Protein AF-J1L235-F1 (afdb_monomer)

Secondary structure (DSSP, 8-state):
------HHHHHHHHHHHHHHHHHHHHHS-HHHHHHHHHHHHHHHHHGGGG-SS-HHHHHHHHHHHHHHHHTT--------

Solvent-accessible surface area (backbone atoms only — not comparable to full-atom values): 4929 Å² total; per-residue (Å²): 131,86,75,88,61,58,66,63,61,58,49,51,53,51,52,52,51,52,51,53,52,52,50,48,64,71,68,48,55,68,69,58,55,52,46,57,52,47,54,52,50,50,54,50,60,73,45,52,83,74,46,98,58,53,72,68,58,50,53,51,50,52,52,51,53,57,46,53,68,69,66,65,73,71,84,79,74,82,73,135

InterPro domains:
  IPR058463 Protein of unknown function DUF8150 [PF26477] (2-67)

Organism: NCBI:txid28892

Mean predicted aligned error: 14.66 Å

pLDDT: mean 79.04, std 15.07, range [38.25, 95.5]

Radius of gyration: 21.16 Å; Cα contacts (8 Å, |Δi|>4): 5; chains: 1; bounding box: 57×30×42 Å

Sequence (80 aa):
MELKFDRERNRQERLAFVRKQALWVREAPNEVWSREQADLIDSFLENAGNYALSRARYLDLHRALARQRRTGVVDGTGSA

Nearest PDB structures (foldseek):
  5n7k-assembly4_D  TM=3.360E-01  e=8.640E+00  Homo sapiens

Foldseek 3Di:
DPDPDDPVVVVVVVVVVVVVVVVVVVPDDVVVVVVVVVVVVVVCVVCVVVPPADPVRVVVVVVVVVVVVVVPPPVPPPDD

Structure (mmCIF, N/CA/C/O backbone):
data_AF-J1L235-F1
#
_entry.id   AF-J1L235-F1
#
loop_
_atom_site.group_PDB
_atom_site.id
_atom_site.type_symbol
_atom_site.label_atom_id
_atom_site.label_alt_id
_atom_site.label_comp_id
_atom_site.label_asym_id
_atom_site.label_entity_id
_atom_site.label_seq_id
_atom_site.pdbx_PDB_ins_code
_atom_site.Cartn_x
_atom_site.Cartn_y
_atom_site.Cartn_z
_atom_site.occupancy
_atom_site.B_iso_or_equiv
_atom_site.auth_seq_id
_atom_site.auth_comp_id
_atom_site.auth_asym_id
_atom_site.auth_atom_id
_atom_site.pdbx_PDB_model_num
ATOM 1 N N . MET A 1 1 ? 19.359 13.718 7.125 1.00 38.62 1 MET A N 1
ATOM 2 C CA . MET A 1 1 ? 19.801 14.369 8.374 1.00 38.62 1 MET A CA 1
ATOM 3 C C . MET A 1 1 ? 19.088 13.654 9.513 1.00 38.62 1 MET A C 1
ATOM 5 O O . MET A 1 1 ? 17.901 13.880 9.704 1.00 38.62 1 MET A O 1
ATOM 9 N N . GLU A 1 2 ? 19.744 12.684 10.157 1.00 45.12 2 GLU A N 1
ATOM 10 C CA . GLU A 1 2 ? 19.158 11.971 11.299 1.00 45.12 2 GLU A CA 1
ATOM 11 C C . GLU A 1 2 ? 18.974 12.967 12.444 1.00 45.12 2 GLU A C 1
ATOM 13 O O . GLU A 1 2 ? 19.939 13.413 13.067 1.00 45.12 2 GLU A O 1
ATOM 18 N N . LEU A 1 3 ? 17.731 13.379 12.686 1.00 54.84 3 LEU A N 1
ATOM 19 C CA . LEU A 1 3 ? 17.411 14.184 13.850 1.00 54.84 3 LEU A CA 1
ATOM 20 C C . LEU A 1 3 ? 17.651 13.298 15.074 1.00 54.84 3 LEU A C 1
ATOM 22 O O . LEU A 1 3 ? 16.952 12.303 15.265 1.00 54.84 3 LEU A O 1
ATOM 26 N N . LYS A 1 4 ? 18.668 13.653 15.870 1.00 55.97 4 LYS A N 1
ATOM 27 C CA . LYS A 1 4 ? 19.009 13.096 17.190 1.00 55.97 4 LYS A CA 1
ATOM 28 C C . LYS A 1 4 ? 17.864 13.329 18.190 1.00 55.97 4 LYS A C 1
ATOM 30 O O . LYS A 1 4 ? 18.027 14.015 19.193 1.00 55.97 4 LYS A O 1
ATOM 35 N N . PHE A 1 5 ? 16.677 12.823 17.888 1.00 60.97 5 PHE A N 1
ATOM 36 C CA . PHE A 1 5 ? 15.523 12.927 18.755 1.00 60.97 5 PHE A CA 1
ATOM 37 C C . PHE A 1 5 ? 15.557 11.818 19.791 1.00 60.97 5 PHE A C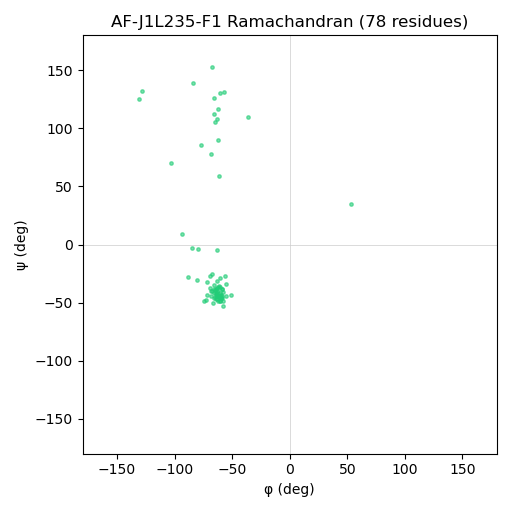 1
ATOM 39 O O . PHE A 1 5 ? 15.917 10.676 19.494 1.00 60.97 5 PHE A O 1
ATOM 46 N N . ASP A 1 6 ? 15.196 12.216 21.007 1.00 75.06 6 ASP A N 1
ATOM 47 C CA . ASP A 1 6 ? 15.008 11.382 22.180 1.00 75.06 6 ASP A CA 1
ATOM 48 C C . ASP A 1 6 ? 14.401 10.025 21.791 1.00 75.06 6 ASP A C 1
ATOM 50 O O . ASP A 1 6 ? 13.252 9.929 21.342 1.00 75.06 6 ASP A O 1
ATOM 54 N N . ARG A 1 7 ? 15.227 8.976 21.896 1.00 82.00 7 ARG A N 1
ATOM 55 C CA . ARG A 1 7 ? 14.867 7.613 21.487 1.00 82.00 7 ARG A CA 1
ATOM 56 C C . ARG A 1 7 ? 13.595 7.154 22.184 1.00 82.00 7 ARG A C 1
ATOM 58 O O . ARG A 1 7 ? 12.810 6.429 21.573 1.00 82.00 7 ARG A O 1
ATOM 65 N N . GLU A 1 8 ? 13.393 7.587 23.425 1.00 86.94 8 GLU A N 1
ATOM 66 C CA . GLU A 1 8 ? 12.219 7.212 24.194 1.00 86.94 8 GLU A CA 1
ATOM 67 C C . GLU A 1 8 ? 10.974 7.912 23.657 1.00 86.94 8 GLU A C 1
ATOM 69 O O . GLU A 1 8 ? 9.966 7.257 23.405 1.00 86.94 8 GLU A O 1
ATOM 74 N N . ARG A 1 9 ? 11.060 9.208 23.339 1.00 87.50 9 ARG A N 1
ATOM 75 C CA . ARG A 1 9 ? 9.940 9.934 22.725 1.00 87.50 9 ARG A CA 1
ATOM 76 C C . ARG A 1 9 ? 9.517 9.314 21.392 1.00 87.50 9 ARG A C 1
ATOM 78 O O . ARG A 1 9 ? 8.339 9.036 21.190 1.00 87.50 9 ARG A O 1
ATOM 85 N N . ASN A 1 10 ? 10.479 8.991 20.529 1.00 85.88 10 ASN A N 1
ATOM 86 C CA . ASN A 1 10 ? 10.200 8.336 19.248 1.00 85.88 10 ASN A CA 1
ATOM 87 C C . ASN A 1 10 ? 9.564 6.947 19.434 1.00 85.88 10 ASN A C 1
ATOM 89 O O . ASN A 1 10 ? 8.702 6.535 18.655 1.00 85.88 10 ASN A O 1
ATOM 93 N N . ARG A 1 11 ? 9.987 6.199 20.461 1.00 89.12 11 ARG A N 1
ATOM 94 C CA . ARG A 1 11 ? 9.385 4.908 20.810 1.00 89.12 11 ARG A CA 1
ATOM 95 C C . ARG A 1 11 ? 7.940 5.082 21.273 1.00 89.12 11 ARG A C 1
ATOM 97 O O . ARG A 1 11 ? 7.080 4.331 20.817 1.00 89.12 11 ARG A O 1
ATOM 104 N N . GLN A 1 12 ? 7.669 6.059 22.135 1.00 94.19 12 GLN A N 1
ATOM 105 C CA . GLN A 1 12 ? 6.321 6.341 22.629 1.00 94.19 12 GLN A CA 1
ATOM 106 C C . GLN A 1 12 ? 5.383 6.781 21.505 1.00 94.19 12 GLN A C 1
ATOM 108 O O . GLN A 1 12 ? 4.272 6.267 21.413 1.00 94.19 12 GLN A O 1
ATOM 113 N N . GLU A 1 13 ? 5.840 7.640 20.592 1.00 91.31 13 GLU A N 1
ATOM 114 C CA . GLU A 1 13 ? 5.065 8.047 19.413 1.00 91.31 13 GLU A CA 1
ATOM 115 C C . GLU A 1 13 ? 4.695 6.844 18.533 1.00 91.31 13 GLU A C 1
ATOM 117 O O . GLU A 1 13 ? 3.537 6.683 18.139 1.00 91.31 13 GLU A O 1
ATOM 122 N N . ARG A 1 14 ? 5.650 5.937 18.285 1.00 92.69 14 ARG A N 1
ATOM 123 C CA . ARG A 1 14 ? 5.394 4.697 17.533 1.00 92.69 14 ARG A CA 1
ATOM 124 C C . ARG A 1 14 ? 4.403 3.785 18.252 1.00 92.69 14 ARG A C 1
ATOM 126 O O . ARG A 1 14 ? 3.497 3.253 17.616 1.00 92.69 14 ARG A O 1
ATOM 133 N N . LEU A 1 15 ? 4.549 3.609 19.565 1.00 95.50 15 LEU A N 1
ATOM 134 C CA . LEU A 1 15 ? 3.622 2.800 20.360 1.00 95.50 15 LEU A CA 1
ATOM 135 C C . LEU A 1 15 ? 2.214 3.404 20.373 1.00 95.50 15 LEU A C 1
ATOM 137 O O . LEU A 1 15 ? 1.239 2.667 20.236 1.00 95.50 15 LEU A O 1
ATOM 141 N N . ALA A 1 16 ? 2.097 4.726 20.497 1.00 94.12 16 ALA A N 1
ATOM 142 C CA . ALA A 1 16 ? 0.823 5.435 20.448 1.00 94.12 16 ALA A CA 1
ATOM 143 C C . ALA A 1 16 ? 0.141 5.264 19.085 1.00 94.12 16 ALA A C 1
ATOM 145 O O . ALA A 1 16 ? -1.048 4.945 19.030 1.00 94.12 16 ALA A O 1
ATOM 146 N N . PHE A 1 17 ? 0.900 5.390 17.993 1.00 91.94 17 PHE A N 1
ATOM 147 C CA . PHE A 1 17 ? 0.405 5.132 16.644 1.00 91.94 17 PHE A CA 1
ATOM 148 C C . PHE A 1 17 ? -0.124 3.700 16.505 1.00 91.94 17 PHE A C 1
ATOM 150 O O . PHE A 1 17 ? -1.279 3.511 16.132 1.00 91.94 17 PHE A O 1
ATOM 157 N N . VAL A 1 18 ? 0.676 2.693 16.873 1.00 93.50 18 VAL A N 1
ATOM 158 C CA . VAL A 1 18 ? 0.279 1.279 16.769 1.00 93.50 18 VAL A CA 1
ATOM 159 C C . VAL A 1 18 ? -0.976 0.990 17.594 1.00 93.50 18 VAL A C 1
ATOM 161 O O . VAL A 1 18 ? -1.890 0.341 17.095 1.00 93.50 18 VAL A O 1
ATOM 164 N N . ARG A 1 19 ? -1.067 1.502 18.829 1.00 92.81 19 ARG A N 1
ATOM 165 C CA . ARG A 1 19 ? -2.255 1.324 19.683 1.00 92.81 19 ARG A CA 1
ATOM 166 C C . ARG A 1 19 ? -3.503 1.947 19.068 1.00 92.81 19 ARG A C 1
ATOM 168 O O . ARG A 1 19 ? -4.549 1.307 19.072 1.00 92.81 19 ARG A O 1
ATOM 175 N N . LYS A 1 20 ? -3.392 3.162 18.523 1.00 89.62 20 LYS A N 1
ATOM 176 C CA . LYS A 1 20 ? -4.501 3.842 17.842 1.00 89.62 20 LYS A CA 1
ATOM 177 C C . LYS A 1 20 ? -4.991 3.031 16.643 1.00 89.62 20 LYS A C 1
ATOM 179 O O . LYS A 1 20 ? -6.191 2.834 16.501 1.00 89.62 20 LYS A O 1
ATOM 184 N N . GLN A 1 21 ? -4.071 2.532 15.819 1.00 82.62 21 GLN A N 1
ATOM 185 C CA . GLN A 1 21 ? -4.422 1.713 14.658 1.00 82.62 21 GLN A CA 1
ATOM 186 C C . GLN A 1 21 ? -5.042 0.373 15.070 1.00 82.62 21 GLN A C 1
ATOM 188 O O . GLN A 1 21 ? -6.046 -0.032 14.501 1.00 82.62 21 GLN A O 1
ATOM 193 N N . ALA A 1 22 ? -4.507 -0.291 16.097 1.00 86.00 22 ALA A N 1
ATOM 194 C CA . ALA A 1 22 ? -5.054 -1.554 16.592 1.00 86.00 22 ALA A CA 1
ATOM 195 C C . ALA A 1 22 ? -6.467 -1.397 17.178 1.00 86.00 22 ALA A C 1
ATOM 197 O O . ALA A 1 22 ? -7.316 -2.260 16.966 1.00 86.00 22 ALA A O 1
ATOM 198 N N . LEU A 1 23 ? -6.730 -0.298 17.894 1.00 87.56 23 LEU A N 1
ATOM 199 C CA . LEU A 1 23 ? -8.074 0.036 18.374 1.00 87.56 23 LEU A CA 1
ATOM 200 C C . LEU A 1 23 ? -9.028 0.285 17.210 1.00 87.56 23 LEU A C 1
ATOM 202 O O . LEU A 1 23 ? -10.103 -0.300 17.187 1.00 87.56 23 LEU A O 1
ATOM 206 N N . TRP A 1 24 ? -8.601 1.073 16.223 1.00 81.94 24 TRP A N 1
ATOM 207 C CA . TRP A 1 24 ? -9.399 1.339 15.032 1.00 81.94 24 TRP A CA 1
ATOM 208 C C . TRP A 1 24 ? -9.742 0.056 14.266 1.00 81.94 24 TRP A C 1
ATOM 210 O O . TRP A 1 24 ? -10.905 -0.170 13.966 1.00 81.94 24 TRP A O 1
ATOM 220 N N . VAL A 1 25 ? -8.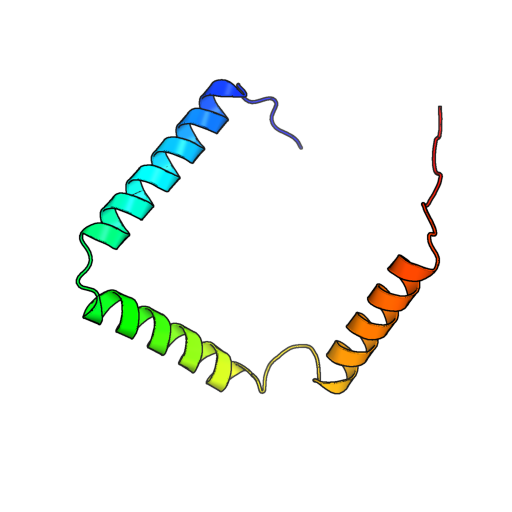772 -0.838 14.043 1.00 75.31 25 VAL A N 1
ATOM 221 C CA . VAL A 1 25 ? -9.012 -2.147 13.405 1.00 75.31 25 VAL A CA 1
ATOM 222 C C . VAL A 1 25 ? -9.980 -3.010 14.221 1.00 75.31 25 VAL A C 1
ATOM 224 O O . VAL A 1 25 ? -10.781 -3.739 13.649 1.00 75.31 25 VAL A O 1
ATOM 227 N N . ARG A 1 26 ? -9.926 -2.937 15.556 1.00 77.56 26 ARG A N 1
ATOM 228 C CA . ARG A 1 26 ? -10.841 -3.682 16.434 1.00 77.56 26 ARG A CA 1
ATOM 229 C C . ARG A 1 26 ? -12.265 -3.117 16.421 1.00 77.56 26 ARG A C 1
ATOM 231 O O . ARG A 1 26 ? -13.209 -3.867 16.640 1.00 77.56 26 ARG A O 1
ATOM 238 N N . GLU A 1 27 ? -12.408 -1.808 16.247 1.00 81.12 27 GLU A N 1
ATOM 239 C CA . GLU A 1 27 ? -13.692 -1.096 16.270 1.00 81.12 27 GLU A CA 1
ATOM 240 C C . GLU A 1 27 ? -14.361 -1.033 14.894 1.00 81.12 27 GLU A C 1
ATOM 242 O O . GLU A 1 27 ? -15.587 -0.965 14.812 1.00 81.12 27 GLU A O 1
ATOM 247 N N . ALA A 1 28 ? -13.577 -1.070 13.815 1.00 73.25 28 ALA A N 1
ATOM 248 C CA . ALA A 1 28 ? -14.088 -1.073 12.457 1.00 73.25 28 ALA A CA 1
ATOM 249 C C . ALA A 1 28 ? -14.863 -2.376 12.183 1.00 73.25 28 ALA A C 1
ATOM 251 O O . ALA A 1 28 ? -14.316 -3.469 12.358 1.00 73.25 28 ALA A O 1
ATOM 252 N N . PRO A 1 29 ? -16.124 -2.299 11.715 1.00 72.69 29 PRO A N 1
ATOM 253 C CA . PRO A 1 29 ? -16.837 -3.473 11.239 1.00 72.69 29 PRO A CA 1
ATOM 254 C C . PRO A 1 29 ? -16.026 -4.131 10.125 1.00 72.69 29 PRO A C 1
ATOM 256 O O . PRO A 1 29 ? -15.598 -3.464 9.180 1.00 72.69 29 PRO A O 1
ATOM 259 N N . ASN A 1 30 ? -15.831 -5.445 10.225 1.00 74.25 30 ASN A N 1
ATOM 260 C CA . ASN A 1 30 ? -14.968 -6.200 9.315 1.00 74.25 30 ASN A CA 1
ATOM 261 C C . ASN A 1 30 ? -15.374 -6.023 7.837 1.00 74.25 30 ASN A C 1
ATOM 263 O O . ASN A 1 30 ? -14.538 -6.096 6.943 1.00 74.25 30 ASN A O 1
ATOM 267 N N . GLU A 1 31 ? -16.652 -5.736 7.585 1.00 72.38 31 GLU A N 1
ATOM 268 C CA . GLU A 1 31 ? -17.229 -5.433 6.272 1.00 72.38 31 GLU A CA 1
ATOM 269 C C .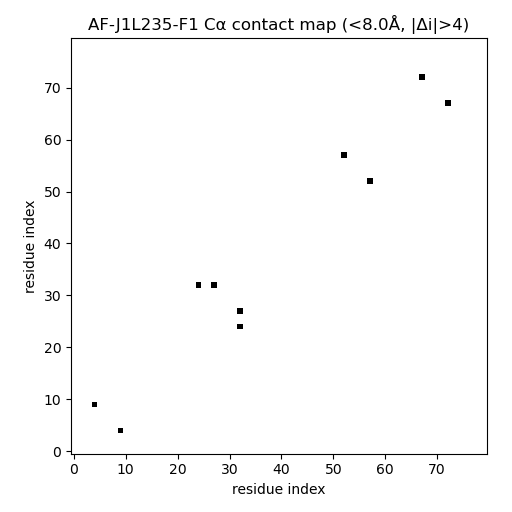 GLU A 1 31 ? -16.695 -4.128 5.661 1.00 72.38 31 GLU A C 1
ATOM 271 O O . GLU A 1 31 ? -16.446 -4.080 4.458 1.00 72.38 31 GLU A O 1
ATOM 276 N N . VAL A 1 32 ? -16.481 -3.086 6.475 1.00 76.56 32 VAL A N 1
ATOM 277 C CA . VAL A 1 32 ? -15.934 -1.796 6.022 1.00 76.56 32 VAL A CA 1
ATOM 278 C C . VAL A 1 32 ? -14.454 -1.951 5.706 1.00 76.56 32 VAL A C 1
ATOM 280 O O . VAL A 1 32 ? -14.027 -1.598 4.613 1.00 76.56 32 VAL A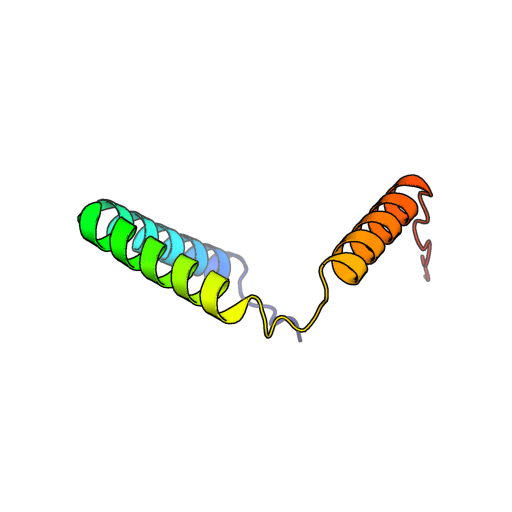 O 1
ATOM 283 N N . TRP A 1 33 ? -13.693 -2.574 6.612 1.00 76.25 33 TRP A N 1
ATOM 284 C CA . TRP A 1 33 ? -12.274 -2.848 6.379 1.00 76.25 33 TRP A CA 1
ATOM 285 C C . TRP A 1 33 ? -12.071 -3.726 5.140 1.00 76.25 33 TRP A C 1
ATOM 287 O O . TRP A 1 33 ? -11.259 -3.403 4.279 1.00 76.25 33 TRP A O 1
ATOM 297 N N . SER A 1 34 ? -12.854 -4.798 5.000 1.00 79.44 34 SER A N 1
ATOM 298 C CA . SER A 1 34 ? -12.763 -5.692 3.840 1.00 79.44 34 SER A CA 1
ATOM 299 C C . SER A 1 34 ? -13.108 -4.978 2.535 1.00 79.44 34 SER A C 1
ATOM 301 O O . SER A 1 34 ? -12.462 -5.238 1.524 1.00 79.44 34 SER A O 1
ATOM 303 N N . ARG A 1 35 ? -14.087 -4.062 2.550 1.00 85.88 35 ARG A N 1
ATOM 304 C CA . ARG A 1 35 ? -14.434 -3.249 1.380 1.00 85.88 35 ARG A CA 1
ATOM 305 C C . ARG A 1 35 ? -13.306 -2.292 1.008 1.00 85.88 35 ARG A C 1
ATOM 307 O O . ARG A 1 35 ? -12.868 -2.312 -0.131 1.00 85.88 35 ARG A O 1
ATOM 314 N N . GLU A 1 36 ? -12.779 -1.535 1.966 1.00 86.19 36 GLU A N 1
ATOM 315 C CA . GLU A 1 36 ? -11.664 -0.612 1.716 1.00 86.19 36 GLU A CA 1
ATOM 316 C C . GLU A 1 36 ? -10.405 -1.345 1.220 1.00 86.19 36 GLU A C 1
ATOM 318 O O . GLU A 1 36 ? -9.681 -0.837 0.364 1.00 86.19 36 GLU A O 1
ATOM 323 N N . GLN A 1 37 ? -10.138 -2.555 1.727 1.00 84.75 37 GLN A N 1
ATOM 324 C CA . GLN A 1 37 ? -9.048 -3.393 1.218 1.00 84.75 37 GLN A CA 1
ATOM 325 C C . GLN A 1 37 ? -9.320 -3.904 -0.201 1.00 84.75 37 GLN A C 1
ATOM 327 O O . GLN A 1 37 ? -8.393 -3.929 -1.011 1.00 84.75 37 GLN A O 1
ATOM 332 N N . ALA A 1 38 ? -10.558 -4.299 -0.511 1.00 88.00 38 ALA A N 1
ATOM 333 C CA . ALA A 1 38 ? -10.940 -4.712 -1.858 1.00 88.00 38 ALA A CA 1
ATOM 334 C C . ALA A 1 38 ? -10.771 -3.556 -2.857 1.00 88.00 38 ALA A C 1
ATOM 336 O O . ALA A 1 38 ? -10.062 -3.722 -3.845 1.00 88.00 38 ALA A O 1
ATOM 337 N N . ASP A 1 39 ? -11.282 -2.365 -2.532 1.00 91.56 39 ASP A N 1
ATOM 338 C CA . ASP A 1 39 ? -11.187 -1.166 -3.379 1.00 91.56 39 ASP A CA 1
ATOM 339 C C . ASP A 1 39 ? -9.722 -0.778 -3.669 1.00 91.56 39 ASP A C 1
ATOM 341 O O . ASP A 1 39 ? -9.362 -0.377 -4.782 1.00 91.56 39 ASP A O 1
ATOM 345 N N . LEU A 1 40 ? -8.841 -0.926 -2.674 1.00 89.31 40 LEU A N 1
ATOM 346 C CA . LEU A 1 40 ? -7.405 -0.700 -2.836 1.00 89.31 40 LEU A CA 1
ATOM 347 C C . LEU A 1 40 ? -6.760 -1.725 -3.780 1.00 89.31 40 LEU A C 1
ATOM 349 O O . LEU A 1 40 ? -5.957 -1.355 -4.641 1.00 89.31 40 LEU A O 1
ATOM 353 N N . ILE A 1 41 ? -7.081 -3.010 -3.610 1.00 86.12 41 ILE A N 1
ATOM 354 C CA . ILE A 1 41 ? -6.565 -4.087 -4.464 1.00 86.12 41 ILE A CA 1
ATOM 355 C C . ILE A 1 41 ? -7.043 -3.893 -5.904 1.00 86.12 41 ILE A C 1
ATOM 357 O O . ILE A 1 41 ? -6.227 -3.979 -6.824 1.00 86.12 41 ILE A O 1
ATOM 361 N N . ASP A 1 42 ? -8.320 -3.572 -6.094 1.00 90.75 42 ASP A N 1
ATOM 362 C CA . ASP A 1 42 ? -8.908 -3.324 -7.408 1.00 90.75 42 ASP A CA 1
ATOM 363 C C . ASP A 1 42 ? -8.216 -2.141 -8.094 1.00 90.75 42 ASP A C 1
ATOM 365 O O . ASP A 1 42 ? -7.774 -2.263 -9.236 1.00 90.75 42 ASP A O 1
ATOM 369 N N . SER A 1 43 ? -7.959 -1.053 -7.360 1.00 89.50 43 SER A N 1
ATOM 370 C CA . SER A 1 43 ? -7.200 0.099 -7.870 1.00 89.50 43 SER A CA 1
ATOM 371 C C . SER A 1 43 ? -5.784 -0.276 -8.332 1.00 89.50 43 SER A C 1
ATOM 373 O O . SER A 1 43 ? -5.284 0.239 -9.336 1.00 89.50 43 SER A O 1
ATOM 375 N N . PHE A 1 44 ? -5.101 -1.182 -7.621 1.00 86.50 44 PHE A N 1
ATOM 376 C CA . PHE A 1 44 ? -3.794 -1.681 -8.054 1.00 86.50 44 PHE A CA 1
ATOM 377 C C . PHE A 1 44 ? -3.881 -2.558 -9.301 1.00 86.50 44 PHE A C 1
ATOM 379 O O . PHE A 1 44 ? -2.988 -2.480 -10.147 1.00 86.50 44 PHE A O 1
ATOM 386 N N . LEU A 1 45 ? -4.923 -3.381 -9.425 1.00 84.94 45 LEU A N 1
ATOM 387 C CA . LEU A 1 45 ? -5.138 -4.232 -10.593 1.00 84.94 45 LEU A CA 1
ATOM 388 C C . LEU A 1 45 ? -5.474 -3.404 -11.835 1.00 84.94 45 LEU A C 1
ATOM 390 O O . LEU A 1 45 ? -4.871 -3.625 -12.886 1.00 84.94 45 LEU A O 1
ATOM 394 N N . GLU A 1 46 ? -6.350 -2.409 -11.709 1.00 89.38 46 GLU A N 1
ATOM 395 C CA . GLU A 1 46 ? -6.657 -1.453 -12.779 1.00 89.38 46 GLU A CA 1
ATOM 396 C C . GLU A 1 46 ? -5.398 -0.709 -13.243 1.00 89.38 46 GLU A C 1
ATOM 398 O O . GLU A 1 46 ? -5.157 -0.542 -14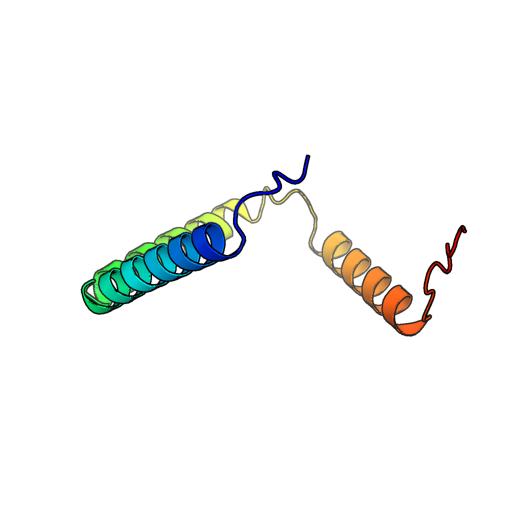.441 1.00 89.38 46 GLU A O 1
ATOM 403 N N . ASN A 1 47 ? -4.538 -0.318 -12.299 1.00 86.50 47 ASN A N 1
ATOM 404 C CA . ASN A 1 47 ? -3.306 0.408 -12.593 1.00 86.50 47 ASN A CA 1
ATOM 405 C C . ASN A 1 47 ? -2.116 -0.502 -12.965 1.00 86.50 47 ASN A C 1
ATOM 407 O O . ASN A 1 47 ? -1.038 -0.014 -13.312 1.00 86.50 47 ASN A O 1
ATOM 411 N N . ALA A 1 48 ? -2.274 -1.829 -12.938 1.00 82.12 48 ALA A N 1
ATOM 412 C CA . ALA A 1 48 ? -1.179 -2.765 -13.197 1.00 82.12 48 ALA A CA 1
ATOM 413 C C . ALA A 1 48 ? -0.584 -2.603 -14.609 1.00 82.12 48 ALA A C 1
ATOM 415 O O . ALA A 1 48 ? 0.606 -2.846 -14.815 1.00 82.12 48 ALA A O 1
ATOM 416 N N . GLY A 1 49 ? -1.389 -2.147 -15.576 1.00 79.25 49 GLY A N 1
ATOM 417 C CA . GLY A 1 49 ? -0.942 -1.858 -16.941 1.00 79.25 49 GLY A CA 1
ATOM 418 C C . GLY A 1 49 ? -0.018 -0.640 -17.063 1.00 79.25 49 GLY A C 1
ATOM 419 O O . GLY A 1 49 ? 0.827 -0.618 -17.955 1.00 79.25 49 GLY A O 1
ATOM 420 N N . ASN A 1 50 ? -0.118 0.336 -16.152 1.00 84.19 50 ASN A N 1
ATOM 421 C CA . ASN A 1 50 ? 0.752 1.522 -16.140 1.00 84.19 50 ASN A CA 1
ATOM 422 C C . ASN A 1 50 ? 1.973 1.342 -15.234 1.00 84.19 50 ASN A C 1
ATOM 424 O O . ASN A 1 50 ? 2.699 2.301 -14.956 1.00 84.19 50 ASN A O 1
ATOM 428 N N . TYR A 1 51 ? 2.197 0.128 -14.729 1.00 79.19 51 TYR A N 1
ATOM 429 C CA . TYR A 1 51 ? 3.319 -0.129 -13.850 1.00 79.19 51 TYR A CA 1
ATOM 430 C C . TYR A 1 51 ? 4.628 0.185 -14.582 1.00 79.19 51 TYR A C 1
ATOM 432 O O . TYR A 1 51 ? 4.870 -0.283 -15.695 1.00 79.19 51 TYR A O 1
ATOM 440 N N . ALA A 1 52 ? 5.508 0.958 -13.939 1.00 80.56 52 ALA A N 1
ATOM 441 C C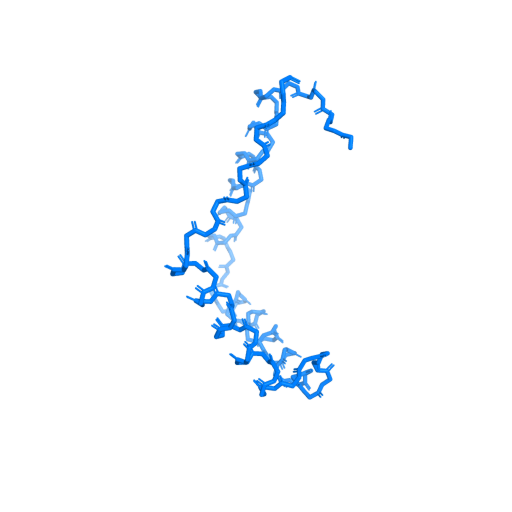A . ALA A 1 52 ? 6.762 1.435 -14.534 1.00 80.56 52 ALA A CA 1
ATOM 442 C C . ALA A 1 52 ? 7.748 0.306 -14.909 1.00 80.56 52 ALA A C 1
ATOM 444 O O . ALA A 1 52 ? 8.818 0.554 -15.470 1.00 80.56 52 ALA A O 1
ATOM 445 N N . LEU A 1 53 ? 7.411 -0.942 -14.580 1.00 82.12 53 LEU A N 1
ATOM 446 C CA . LEU A 1 53 ? 8.232 -2.116 -14.798 1.00 82.12 53 LEU A CA 1
ATOM 447 C C . LEU A 1 53 ? 7.418 -3.220 -15.473 1.00 82.12 53 LEU A C 1
ATOM 449 O O . LEU A 1 53 ? 6.407 -3.676 -14.949 1.00 82.12 53 LEU A O 1
ATOM 453 N N . SER A 1 54 ? 7.895 -3.721 -16.610 1.00 84.81 54 SER A N 1
ATOM 454 C CA . SER A 1 54 ? 7.286 -4.909 -17.207 1.00 84.81 54 SER A CA 1
ATOM 455 C C . SER A 1 54 ? 7.525 -6.140 -16.326 1.00 84.81 54 SER A C 1
ATOM 457 O O . SER A 1 54 ? 8.550 -6.252 -15.645 1.00 84.81 54 SER A O 1
ATOM 459 N N . ARG A 1 55 ? 6.617 -7.122 -16.397 1.00 83.62 55 ARG A N 1
ATOM 460 C CA . ARG A 1 55 ? 6.762 -8.413 -15.700 1.00 83.62 55 ARG A CA 1
ATOM 461 C C . ARG A 1 55 ? 8.118 -9.073 -15.968 1.00 83.62 55 ARG A C 1
ATOM 463 O O . ARG A 1 55 ? 8.742 -9.588 -15.046 1.00 83.62 55 ARG A O 1
ATOM 470 N N . ALA A 1 56 ? 8.579 -9.057 -17.219 1.00 88.88 56 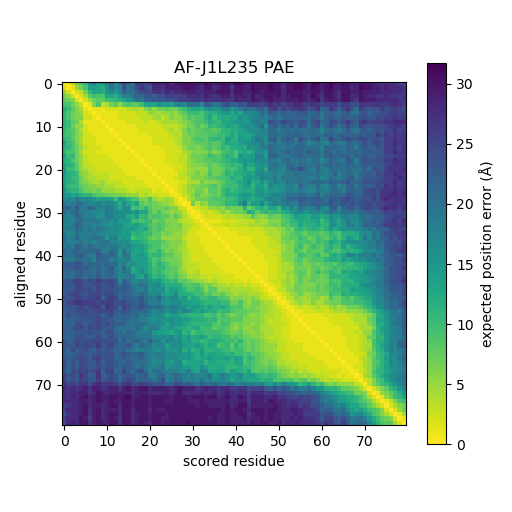ALA A N 1
ATOM 471 C CA . ALA A 1 56 ? 9.877 -9.618 -17.591 1.00 88.88 56 ALA A CA 1
ATOM 472 C C . ALA A 1 56 ? 11.023 -8.908 -16.852 1.00 88.88 56 ALA A C 1
ATOM 474 O O . ALA A 1 56 ? 11.833 -9.559 -16.194 1.00 88.88 56 ALA A O 1
ATOM 475 N N . ARG A 1 57 ? 11.020 -7.569 -16.861 1.00 88.00 57 ARG A N 1
ATOM 476 C CA . ARG A 1 57 ? 12.052 -6.756 -16.209 1.00 88.00 57 ARG A CA 1
ATOM 477 C C . ARG A 1 57 ? 12.042 -6.905 -14.684 1.00 88.00 57 ARG A C 1
ATOM 479 O O . ARG A 1 57 ? 13.105 -6.935 -14.071 1.00 88.00 57 ARG A O 1
ATOM 486 N N . TYR A 1 58 ? 10.865 -7.066 -14.080 1.00 87.12 58 TYR A N 1
ATOM 487 C CA . TYR A 1 58 ? 10.719 -7.399 -12.660 1.00 87.12 58 TYR A CA 1
ATOM 488 C C . TYR A 1 58 ? 11.369 -8.744 -12.307 1.00 87.12 58 TYR A C 1
ATOM 490 O O . TYR A 1 58 ? 12.154 -8.836 -11.360 1.00 87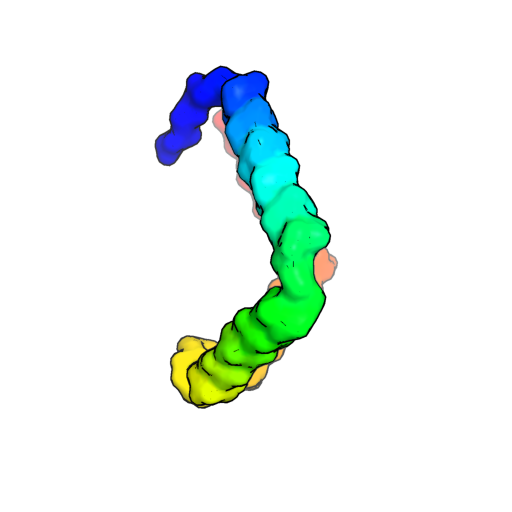.12 58 TYR A O 1
ATOM 498 N N . LEU A 1 59 ? 11.086 -9.789 -13.091 1.00 93.62 59 LEU A N 1
ATOM 499 C CA . LEU A 1 59 ? 11.650 -11.121 -12.864 1.00 93.62 59 LEU A CA 1
ATOM 500 C C . LEU A 1 59 ? 13.172 -11.134 -13.038 1.00 93.62 59 LEU A C 1
ATOM 502 O O . LEU A 1 59 ? 13.872 -11.787 -12.261 1.00 93.62 59 LEU A O 1
ATOM 506 N N . ASP A 1 60 ? 13.696 -10.395 -14.013 1.00 94.44 60 ASP A N 1
ATOM 507 C CA . ASP A 1 60 ? 15.137 -10.295 -14.232 1.00 94.44 60 ASP A CA 1
ATOM 508 C C . ASP A 1 60 ? 15.850 -9.551 -13.098 1.00 94.44 60 ASP A C 1
ATOM 510 O O . ASP A 1 60 ? 16.898 -10.016 -12.639 1.00 94.44 60 ASP A O 1
ATOM 514 N N . LEU A 1 61 ? 15.252 -8.474 -12.572 1.00 92.50 61 LEU A N 1
ATOM 515 C CA . LEU A 1 61 ? 15.744 -7.784 -11.377 1.00 92.50 61 LEU A CA 1
ATOM 516 C C . LEU A 1 61 ? 15.815 -8.741 -10.179 1.00 92.50 61 LEU A C 1
ATOM 518 O O . LEU A 1 61 ? 16.854 -8.845 -9.527 1.00 92.50 61 LEU A O 1
ATOM 522 N N . HIS A 1 62 ? 14.745 -9.494 -9.914 1.00 90.25 62 HIS A N 1
ATOM 523 C CA . HIS A 1 62 ? 14.712 -10.453 -8.807 1.00 90.25 62 HIS A CA 1
ATOM 524 C C . HIS A 1 62 ? 15.748 -11.569 -8.961 1.00 90.25 62 HIS A C 1
ATOM 526 O O . HIS A 1 62 ? 16.407 -11.946 -7.990 1.00 90.25 62 HIS A O 1
ATOM 532 N N . ARG A 1 63 ? 15.946 -12.074 -10.183 1.00 94.12 63 ARG A N 1
ATOM 533 C CA . ARG A 1 63 ? 17.002 -13.051 -10.478 1.00 94.12 63 ARG A CA 1
ATOM 534 C C . ARG A 1 63 ? 18.391 -12.461 -10.248 1.00 94.12 63 ARG A C 1
ATOM 536 O O . ARG A 1 63 ? 19.242 -13.151 -9.693 1.00 94.12 63 ARG A O 1
ATOM 543 N N . 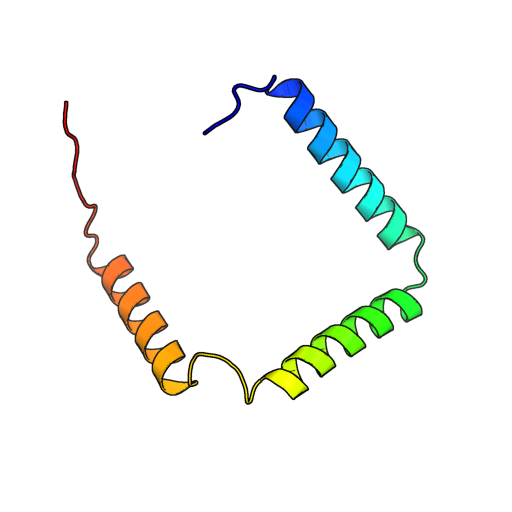ALA A 1 64 ? 18.628 -11.209 -10.640 1.00 90.56 64 ALA A N 1
ATOM 544 C CA . ALA A 1 64 ? 19.894 -10.517 -10.405 1.00 90.56 64 ALA A CA 1
ATOM 545 C C . ALA A 1 64 ? 20.175 -10.330 -8.905 1.00 90.56 64 ALA A C 1
ATOM 547 O O . ALA A 1 64 ? 21.247 -10.714 -8.440 1.00 90.56 64 ALA A O 1
ATOM 548 N N . LEU A 1 65 ? 19.187 -9.868 -8.134 1.00 90.56 65 LEU A N 1
ATOM 549 C CA . LEU A 1 65 ? 19.284 -9.731 -6.676 1.00 90.56 65 LEU A CA 1
ATOM 550 C C . LEU A 1 65 ? 19.542 -11.079 -5.983 1.00 90.56 65 LEU A C 1
ATOM 552 O O . LEU A 1 65 ? 20.376 -11.182 -5.085 1.00 90.56 65 LEU A O 1
ATOM 556 N N . ALA A 1 66 ? 18.866 -12.145 -6.421 1.00 90.19 66 ALA A N 1
ATOM 557 C CA . ALA A 1 66 ? 19.076 -13.492 -5.893 1.00 90.19 66 ALA A CA 1
ATOM 558 C C . ALA A 1 66 ? 20.457 -14.074 -6.246 1.00 90.19 66 ALA A C 1
ATOM 560 O O . ALA A 1 66 ? 20.948 -14.957 -5.538 1.00 90.19 66 ALA A O 1
ATOM 561 N N . ARG A 1 67 ? 21.079 -13.621 -7.343 1.00 89.19 67 ARG A N 1
ATOM 562 C CA . ARG A 1 67 ? 22.471 -13.952 -7.679 1.00 89.19 67 ARG A CA 1
ATOM 563 C C . ARG A 1 67 ? 23.439 -13.186 -6.783 1.00 89.19 67 ARG A C 1
ATOM 565 O O . ARG A 1 67 ? 24.265 -13.835 -6.158 1.00 89.19 67 ARG A O 1
ATOM 572 N N . GLN A 1 68 ? 23.259 -11.872 -6.622 1.00 83.56 68 GLN A N 1
ATOM 573 C CA . GLN A 1 68 ? 24.085 -11.039 -5.733 1.00 83.56 68 GLN A CA 1
ATOM 574 C C . GLN A 1 68 ? 24.113 -11.561 -4.291 1.00 83.56 68 GLN A C 1
ATOM 576 O O . GLN A 1 68 ? 25.180 -11.676 -3.692 1.00 83.56 68 GLN A O 1
ATOM 581 N N . ARG A 1 69 ? 22.949 -11.955 -3.755 1.00 79.88 69 ARG A N 1
ATOM 582 C CA . ARG A 1 69 ? 22.835 -12.552 -2.413 1.00 79.88 69 ARG A CA 1
ATOM 583 C C . ARG A 1 69 ? 23.564 -13.891 -2.278 1.00 79.88 69 ARG A C 1
ATOM 585 O O . ARG A 1 69 ? 24.038 -14.206 -1.195 1.00 79.88 69 ARG A O 1
ATOM 592 N N . ARG A 1 70 ? 23.649 -14.678 -3.356 1.00 72.69 70 ARG A N 1
ATOM 593 C CA . ARG A 1 70 ? 24.369 -15.963 -3.376 1.00 72.69 70 ARG A CA 1
ATOM 594 C C . ARG A 1 70 ? 25.872 -15.803 -3.559 1.00 72.69 70 ARG A C 1
ATOM 596 O O . ARG A 1 70 ? 26.618 -16.626 -3.050 1.00 72.69 70 ARG A O 1
ATOM 603 N N . THR A 1 71 ? 26.314 -14.767 -4.265 1.00 67.12 71 THR A N 1
ATOM 604 C CA . THR A 1 71 ? 27.740 -14.504 -4.500 1.00 67.12 71 THR A CA 1
ATOM 605 C C . THR A 1 71 ? 28.449 -13.843 -3.322 1.00 67.12 71 THR A C 1
ATOM 607 O O . THR A 1 71 ? 29.658 -13.676 -3.401 1.00 67.12 71 THR A O 1
ATOM 610 N N . GLY A 1 72 ? 27.747 -13.482 -2.239 1.00 58.56 72 GLY A N 1
ATOM 611 C CA . GLY A 1 72 ? 28.385 -13.033 -0.998 1.00 58.56 72 GLY A CA 1
ATOM 612 C C . GLY A 1 72 ? 29.379 -11.885 -1.187 1.00 58.56 72 GLY A C 1
ATOM 613 O O . GLY A 1 72 ? 30.392 -11.849 -0.496 1.00 58.56 72 GLY A O 1
ATOM 614 N N . VAL A 1 73 ? 29.122 -10.957 -2.115 1.00 57.91 73 VAL A N 1
ATOM 615 C CA . VAL A 1 73 ? 29.900 -9.716 -2.180 1.00 57.91 73 VAL A CA 1
ATOM 616 C C . VAL A 1 73 ? 29.381 -8.827 -1.058 1.00 57.91 73 VAL A C 1
ATOM 618 O O . VAL A 1 73 ? 28.444 -8.049 -1.219 1.00 57.91 73 VAL A O 1
ATOM 621 N N . VAL A 1 74 ? 29.947 -9.040 0.127 1.00 53.00 74 VAL A N 1
ATOM 622 C CA . VAL A 1 74 ? 30.100 -7.983 1.117 1.00 53.00 74 VAL A CA 1
ATOM 623 C C . VAL A 1 74 ? 31.017 -6.976 0.439 1.00 53.00 74 VAL A C 1
ATOM 625 O O . VAL A 1 74 ? 32.197 -7.270 0.251 1.00 53.00 74 VAL A O 1
ATOM 628 N N . ASP A 1 75 ? 30.484 -5.826 0.027 1.00 50.34 75 ASP A N 1
ATOM 629 C CA . ASP A 1 75 ? 31.331 -4.669 -0.244 1.00 50.34 75 ASP A CA 1
ATOM 630 C C . ASP A 1 75 ? 32.004 -4.313 1.083 1.00 50.34 75 ASP A C 1
ATOM 632 O O . ASP A 1 75 ? 31.474 -3.603 1.938 1.00 50.34 75 ASP A O 1
ATOM 636 N N . GLY A 1 76 ? 33.171 -4.919 1.289 1.00 48.66 76 GLY A N 1
ATOM 637 C CA . GLY A 1 76 ? 34.129 -4.551 2.302 1.00 48.66 76 GLY A CA 1
ATOM 638 C C . GLY A 1 76 ? 34.715 -3.202 1.929 1.00 48.66 76 GLY A C 1
ATOM 639 O O . GLY A 1 76 ? 35.838 -3.123 1.453 1.00 48.66 76 GLY A O 1
ATOM 640 N N . THR A 1 77 ? 33.971 -2.132 2.179 1.00 45.38 77 THR A N 1
ATOM 641 C CA . THR A 1 77 ? 34.568 -0.829 2.457 1.00 45.38 77 THR A CA 1
ATOM 642 C C . THR A 1 77 ? 34.467 -0.599 3.953 1.00 45.38 77 THR A C 1
ATOM 644 O O . THR A 1 77 ? 33.710 0.237 4.439 1.00 45.38 77 THR A O 1
ATOM 647 N N . GLY A 1 78 ? 35.260 -1.381 4.689 1.00 47.75 78 GLY A N 1
ATOM 648 C CA . GLY A 1 78 ? 35.953 -0.804 5.824 1.00 47.75 78 GLY A CA 1
ATOM 649 C C . GLY A 1 78 ? 36.885 0.263 5.261 1.00 47.75 78 GLY A C 1
ATOM 650 O O . GLY A 1 78 ? 37.762 -0.021 4.449 1.00 47.75 78 GLY A O 1
ATOM 651 N N . SER A 1 79 ? 36.648 1.509 5.628 1.00 40.81 79 SER A N 1
ATOM 652 C CA . SER A 1 79 ? 37.679 2.535 5.606 1.00 40.81 79 SER A CA 1
ATOM 653 C C . SER A 1 79 ? 37.674 3.187 6.976 1.00 40.81 79 SER A C 1
ATOM 655 O O . SER A 1 79 ? 36.610 3.413 7.554 1.00 40.81 79 SER A O 1
ATOM 657 N N . ALA A 1 80 ? 38.900 3.290 7.479 1.00 38.25 80 ALA A N 1
ATOM 658 C CA . ALA A 1 80 ? 39.327 3.655 8.819 1.00 38.25 80 ALA A CA 1
ATOM 659 C C . ALA A 1 80 ? 38.799 5.008 9.308 1.00 38.25 80 ALA A C 1
ATOM 661 O O . ALA A 1 80 ? 38.483 5.870 8.456 1.00 38.25 80 ALA A O 1
#